Protein AF-A0A381WFP4-F1 (afdb_monomer_lite)

pLDDT: mean 78.95, std 15.02, range [38.97, 95.19]

Foldseek 3Di:
DDADVVVQWDWDWDDDPNDTDIDIHHPVVVVVVVVVCVVVVHWDWDDDQDDQQDPPDCPPQDPPDPLSVVCSVRVNDDPPDDDPVSSVVVCVVVVTDTCPDDDPPDD

Organism: NCBI:txid408172

Structure (mmCIF, N/CA/C/O backbone):
data_AF-A0A381WFP4-F1
#
_entry.id   AF-A0A381WFP4-F1
#
loop_
_atom_site.group_PDB
_atom_site.id
_atom_site.type_symbol
_atom_site.label_atom_id
_atom_site.label_alt_id
_atom_site.label_comp_id
_atom_site.label_asym_id
_atom_site.label_entity_id
_atom_site.label_seq_id
_atom_site.pdbx_PDB_ins_code
_atom_site.Cartn_x
_atom_site.Cartn_y
_atom_site.Cartn_z
_atom_site.occupancy
_atom_site.B_iso_or_equiv
_atom_site.auth_seq_id
_atom_site.auth_comp_id
_atom_site.auth_asym_id
_atom_site.auth_atom_id
_atom_site.pdbx_PDB_model_num
ATOM 1 N N . MET A 1 1 ? -5.810 -2.963 -0.909 1.00 84.62 1 MET A N 1
ATOM 2 C CA . MET A 1 1 ? -7.061 -3.362 -0.241 1.00 84.62 1 MET A CA 1
ATOM 3 C C . MET A 1 1 ? -8.179 -2.527 -0.819 1.00 84.62 1 MET A C 1
ATOM 5 O O . MET A 1 1 ? -7.998 -1.315 -0.882 1.00 84.62 1 MET A O 1
ATOM 9 N N . ASN A 1 2 ?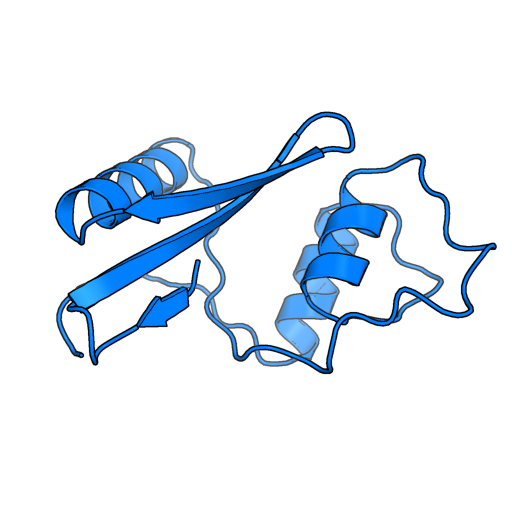 -9.278 -3.156 -1.219 1.00 87.81 2 ASN A N 1
ATOM 10 C CA . ASN A 1 2 ? -10.465 -2.480 -1.748 1.00 87.81 2 ASN A CA 1
ATOM 11 C C . ASN A 1 2 ? -11.676 -2.836 -0.883 1.00 87.81 2 ASN A C 1
ATOM 13 O O . ASN A 1 2 ? -11.788 -3.980 -0.453 1.00 87.81 2 ASN A O 1
ATOM 17 N N . PHE A 1 3 ? -12.550 -1.868 -0.618 1.00 88.69 3 PHE A N 1
ATOM 18 C CA . PHE A 1 3 ? -13.797 -2.095 0.112 1.00 88.69 3 PHE A CA 1
ATOM 19 C C . PHE A 1 3 ? -14.938 -2.350 -0.871 1.00 88.69 3 PHE A C 1
ATOM 21 O O . PHE A 1 3 ? -15.093 -1.591 -1.830 1.00 88.69 3 PHE A O 1
ATOM 28 N N . TYR A 1 4 ? -15.724 -3.394 -0.622 1.00 89.50 4 TYR A N 1
ATOM 29 C CA . TYR A 1 4 ? -16.908 -3.751 -1.396 1.00 89.50 4 TYR A CA 1
ATOM 30 C C . TYR A 1 4 ? -18.159 -3.492 -0.548 1.00 89.50 4 TYR A C 1
ATOM 32 O O . TYR A 1 4 ? -18.493 -4.320 0.300 1.00 89.50 4 TYR A O 1
ATOM 40 N N . PRO A 1 5 ? -18.865 -2.364 -0.762 1.00 88.62 5 PRO A N 1
ATOM 41 C CA . PRO A 1 5 ? -19.968 -1.949 0.107 1.00 88.62 5 PRO A CA 1
ATOM 42 C C . PRO A 1 5 ? -21.177 -2.889 0.039 1.00 88.62 5 PRO A C 1
ATOM 44 O O . PRO A 1 5 ? -21.891 -3.028 1.022 1.00 88.62 5 PRO A O 1
ATOM 47 N N . GLU A 1 6 ? -21.389 -3.566 -1.093 1.00 92.50 6 GLU A N 1
ATOM 48 C CA . GLU A 1 6 ? -22.485 -4.530 -1.277 1.00 92.50 6 GLU A CA 1
ATOM 49 C C . GLU A 1 6 ? -22.406 -5.715 -0.301 1.00 92.50 6 GLU A C 1
ATOM 51 O O . GLU A 1 6 ? -23.432 -6.243 0.119 1.00 92.50 6 GLU A O 1
ATOM 56 N N . PHE A 1 7 ? -21.189 -6.103 0.084 1.00 90.50 7 PHE A N 1
ATOM 57 C CA . PHE A 1 7 ? -20.925 -7.261 0.941 1.00 90.50 7 PHE A CA 1
ATOM 58 C C . PHE A 1 7 ? -20.358 -6.871 2.312 1.00 90.50 7 PHE A C 1
ATOM 60 O O . PHE A 1 7 ? -20.016 -7.755 3.092 1.00 90.50 7 PHE A O 1
ATOM 67 N N . ASP A 1 8 ? -20.232 -5.565 2.584 1.00 90.38 8 ASP A N 1
ATOM 68 C CA . ASP A 1 8 ? -19.597 -4.996 3.781 1.00 90.38 8 ASP A CA 1
ATOM 69 C C . ASP A 1 8 ? -18.245 -5.651 4.127 1.00 90.38 8 ASP A C 1
ATOM 71 O O . ASP A 1 8 ? -17.939 -5.983 5.273 1.00 90.38 8 ASP A O 1
ATOM 75 N N . CYS A 1 9 ? -17.415 -5.883 3.106 1.00 92.19 9 CYS A N 1
ATOM 76 C CA . CYS A 1 9 ? -16.147 -6.585 3.270 1.00 92.19 9 CYS A CA 1
ATOM 77 C C . CYS A 1 9 ? -14.996 -5.891 2.541 1.00 92.19 9 CYS A C 1
ATOM 79 O O . CYS A 1 9 ? -15.166 -5.155 1.565 1.00 92.19 9 CYS A O 1
ATOM 81 N N . TRP A 1 10 ? -13.782 -6.154 3.006 1.00 93.50 10 TRP A N 1
ATOM 82 C CA . TRP A 1 10 ? -12.550 -5.699 2.379 1.00 93.50 10 TRP A CA 1
ATOM 83 C C . TRP A 1 10 ? -11.890 -6.853 1.641 1.00 93.50 10 TRP A C 1
ATOM 85 O O . TRP A 1 10 ? -11.758 -7.945 2.172 1.00 93.50 10 TRP A O 1
ATOM 95 N N . MET A 1 11 ? -11.400 -6.600 0.435 1.00 92.56 11 MET A N 1
ATOM 96 C CA . MET A 1 11 ? -10.516 -7.522 -0.265 1.00 92.56 11 MET A CA 1
ATOM 97 C C . MET A 1 11 ? -9.065 -7.126 -0.016 1.00 92.56 11 MET A C 1
ATOM 99 O O . MET A 1 11 ? -8.621 -6.027 -0.382 1.00 92.56 11 MET A O 1
ATOM 103 N N . LEU A 1 12 ? -8.317 -8.036 0.590 1.00 92.06 12 LEU A N 1
ATOM 104 C CA . LEU A 1 12 ? -6.876 -7.979 0.740 1.00 92.06 12 LEU A CA 1
ATOM 105 C C . LEU A 1 12 ? -6.219 -8.722 -0.427 1.00 92.06 12 LEU A C 1
ATOM 107 O O . LEU A 1 12 ? -6.562 -9.857 -0.739 1.00 92.06 12 LEU A O 1
ATOM 111 N N . LEU A 1 13 ? -5.268 -8.050 -1.073 1.00 88.88 13 LEU A N 1
ATOM 112 C CA . LEU A 1 13 ? -4.438 -8.612 -2.132 1.00 88.88 13 LEU A CA 1
ATOM 113 C C . LEU A 1 13 ? -2.985 -8.523 -1.680 1.00 88.88 13 LEU A C 1
ATOM 115 O O . LEU A 1 13 ? -2.479 -7.416 -1.477 1.00 88.88 13 LEU A O 1
ATOM 119 N N . GLU A 1 14 ? -2.318 -9.664 -1.550 1.00 85.50 14 GLU A N 1
ATOM 120 C CA . GLU A 1 14 ? -0.913 -9.744 -1.155 1.00 85.50 14 GLU A CA 1
ATOM 121 C C . GLU A 1 14 ? -0.094 -10.529 -2.178 1.00 85.50 14 GLU A C 1
ATOM 123 O O . GLU A 1 14 ? -0.475 -11.605 -2.635 1.00 85.50 14 GLU A O 1
ATOM 128 N N . GLY A 1 15 ? 1.059 -9.977 -2.550 1.00 75.50 15 GLY A N 1
ATOM 129 C CA . GLY A 1 15 ? 2.050 -10.668 -3.367 1.00 75.50 15 GLY A CA 1
ATOM 130 C C . GLY A 1 15 ? 3.132 -11.277 -2.493 1.00 75.50 15 GLY A C 1
ATOM 131 O O . GLY A 1 15 ? 4.017 -10.551 -2.041 1.00 75.50 15 GLY A O 1
ATOM 132 N N . LEU A 1 16 ? 3.102 -12.593 -2.289 1.00 72.69 16 LEU A N 1
ATOM 133 C CA . LEU A 1 16 ? 4.103 -13.316 -1.502 1.00 72.69 16 LEU A CA 1
ATOM 134 C C . LEU A 1 16 ? 4.767 -14.384 -2.368 1.00 72.69 16 LEU A C 1
ATOM 136 O O . LEU A 1 16 ? 4.103 -15.278 -2.883 1.00 72.69 16 LEU A O 1
ATOM 140 N N . TYR A 1 17 ? 6.090 -14.293 -2.532 1.00 66.81 17 TYR A N 1
ATOM 141 C CA . TYR A 1 17 ? 6.909 -15.305 -3.218 1.00 66.81 17 TYR A CA 1
ATOM 142 C C . TYR A 1 17 ? 6.364 -15.753 -4.591 1.00 66.81 17 TYR A C 1
ATOM 144 O O . TYR A 1 17 ? 6.372 -16.937 -4.921 1.00 66.81 17 TYR A O 1
ATOM 152 N N . GLY A 1 18 ? 5.865 -14.809 -5.394 1.00 67.62 18 GLY A N 1
ATOM 153 C CA . GLY A 1 18 ? 5.322 -15.098 -6.727 1.00 67.62 18 GLY A CA 1
ATOM 154 C C . GLY A 1 18 ? 3.905 -15.678 -6.735 1.00 67.62 18 GLY A C 1
ATOM 155 O O . GLY A 1 18 ? 3.414 -16.054 -7.796 1.00 67.62 18 GLY A O 1
ATOM 156 N N . ARG A 1 19 ? 3.228 -15.735 -5.583 1.00 76.00 19 ARG A N 1
ATOM 157 C CA . ARG A 1 19 ? 1.805 -16.068 -5.478 1.00 76.00 19 ARG A CA 1
ATOM 158 C C . ARG A 1 19 ? 1.000 -14.830 -5.113 1.00 76.00 19 ARG A C 1
ATOM 160 O O . ARG A 1 19 ? 1.427 -14.023 -4.286 1.00 76.00 19 ARG A O 1
ATOM 167 N N . LEU A 1 20 ? -0.175 -14.719 -5.724 1.00 82.88 20 LEU A N 1
ATOM 168 C CA . LEU A 1 20 ? -1.193 -13.763 -5.319 1.00 82.88 20 LEU A CA 1
ATOM 169 C C . LEU A 1 20 ? -2.077 -14.430 -4.268 1.00 82.88 20 LEU A C 1
ATOM 171 O O . LEU A 1 20 ? -2.774 -15.396 -4.575 1.00 82.88 20 LEU A O 1
ATOM 175 N N . HIS A 1 21 ? -2.026 -13.928 -3.043 1.00 88.00 21 HIS A N 1
ATOM 176 C CA . HIS A 1 21 ? -2.992 -14.261 -2.010 1.00 88.00 21 HIS A CA 1
ATOM 177 C C . HIS A 1 21 ? -4.142 -13.256 -2.078 1.00 88.00 21 HIS A C 1
ATOM 179 O O . HIS A 1 21 ? -3.910 -12.044 -2.123 1.00 88.00 21 HIS A O 1
ATOM 185 N N . VAL A 1 22 ? -5.367 -13.773 -2.129 1.00 90.56 22 VAL A N 1
ATOM 186 C CA . VAL A 1 22 ? -6.600 -12.985 -2.152 1.00 90.56 22 VAL A CA 1
ATOM 187 C C . VAL A 1 22 ? -7.443 -13.440 -0.978 1.00 90.56 22 VAL A C 1
ATOM 189 O O . VAL A 1 22 ? -7.756 -14.623 -0.873 1.00 90.56 22 VAL A O 1
ATOM 192 N N . GLU A 1 23 ? -7.805 -12.505 -0.114 1.00 93.94 23 GLU A N 1
ATOM 193 C CA . GLU A 1 23 ? -8.580 -12.781 1.090 1.00 93.94 23 GLU A CA 1
ATOM 194 C C . GLU A 1 23 ? -9.683 -11.737 1.246 1.00 93.94 23 GLU A C 1
ATOM 196 O O . GLU A 1 23 ? -9.469 -10.552 0.978 1.00 93.94 23 GLU A O 1
ATOM 201 N N . LEU A 1 24 ? -10.870 -12.181 1.658 1.00 95.19 24 LEU A N 1
ATOM 202 C CA . LEU A 1 24 ? -11.950 -11.297 2.079 1.00 95.19 24 LEU A CA 1
ATOM 203 C C . LEU A 1 24 ? -11.900 -11.196 3.599 1.00 95.19 24 LEU A C 1
ATOM 205 O O . LEU A 1 24 ? -11.977 -12.214 4.279 1.00 95.19 24 LEU A O 1
ATOM 209 N N . ILE A 1 25 ? -11.762 -9.978 4.103 1.00 95.19 25 ILE A N 1
ATOM 210 C CA . ILE A 1 25 ? -11.593 -9.674 5.522 1.00 95.19 25 ILE A CA 1
ATOM 211 C C . ILE A 1 25 ? -12.651 -8.667 5.966 1.00 95.19 25 ILE A C 1
ATOM 213 O O . ILE A 1 25 ? -13.151 -7.868 5.163 1.00 95.19 25 ILE A O 1
ATOM 217 N N . ASP A 1 26 ? -12.984 -8.675 7.249 1.00 93.56 26 ASP A N 1
ATOM 218 C CA . ASP A 1 26 ? -13.933 -7.712 7.806 1.00 93.56 26 ASP A CA 1
ATOM 219 C C . ASP A 1 26 ? -13.276 -6.348 8.118 1.00 93.56 26 ASP A C 1
ATOM 221 O O . ASP A 1 26 ? -12.057 -6.149 8.024 1.00 93.56 26 ASP A O 1
ATOM 225 N N . GLY A 1 27 ? -14.093 -5.359 8.493 1.00 90.75 27 GLY A N 1
ATOM 226 C CA . GLY A 1 27 ? -13.595 -4.029 8.862 1.00 90.75 27 GLY A CA 1
ATOM 227 C C . GLY A 1 27 ? -12.660 -4.028 10.082 1.00 90.75 27 GLY A C 1
ATOM 228 O O . GLY A 1 27 ? -11.743 -3.204 10.163 1.00 90.75 27 GLY A O 1
ATOM 229 N N . SER A 1 28 ? -12.842 -4.961 1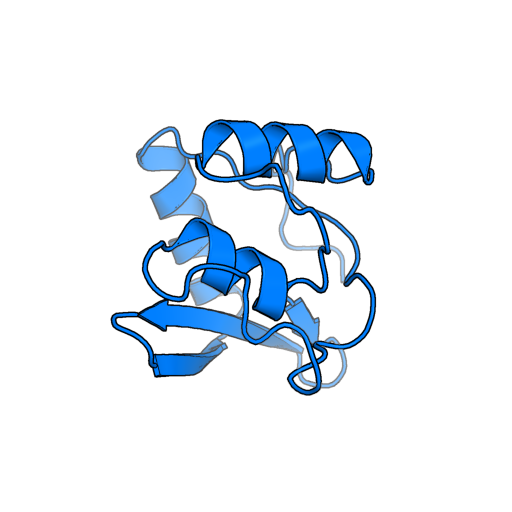1.020 1.00 91.44 28 SER A N 1
ATOM 230 C CA . SER A 1 28 ? -12.001 -5.091 12.215 1.00 91.44 28 SER A CA 1
ATOM 231 C C . SER A 1 28 ? -10.603 -5.606 11.862 1.00 91.44 28 SER A C 1
ATOM 233 O O . SER A 1 28 ? -9.600 -5.107 12.382 1.00 91.44 28 SER A O 1
ATOM 235 N N . GLU A 1 29 ? -10.515 -6.555 10.936 1.00 93.06 29 GLU A N 1
ATOM 236 C CA . GLU A 1 29 ? -9.278 -7.113 10.399 1.00 93.06 29 GLU A CA 1
ATOM 237 C C . GLU A 1 29 ? -8.531 -6.082 9.558 1.00 93.06 29 GLU A C 1
ATOM 239 O O . GLU A 1 29 ? -7.337 -5.851 9.779 1.00 93.06 29 GLU A O 1
ATOM 244 N N . ALA A 1 30 ? -9.242 -5.355 8.695 1.00 91.38 30 ALA A N 1
ATOM 245 C CA . ALA A 1 30 ? -8.670 -4.249 7.935 1.00 91.38 30 ALA A CA 1
ATOM 246 C C . ALA A 1 30 ? -8.048 -3.183 8.849 1.00 91.38 30 ALA A C 1
ATOM 248 O O . ALA A 1 30 ? -6.923 -2.719 8.618 1.00 91.38 30 ALA A O 1
ATOM 249 N N . GLN A 1 31 ? -8.735 -2.839 9.939 1.00 91.31 31 GLN A N 1
ATOM 250 C CA . GLN A 1 31 ? -8.227 -1.892 10.924 1.00 91.31 31 GLN A CA 1
ATOM 251 C C . GLN A 1 31 ? -6.991 -2.427 11.660 1.00 91.31 31 GLN A C 1
ATOM 253 O O . GLN A 1 31 ? -6.057 -1.654 11.908 1.00 91.31 31 GLN A O 1
ATOM 258 N N . LYS A 1 32 ? -6.937 -3.726 11.992 1.00 92.25 32 LYS A N 1
ATOM 259 C CA . LYS A 1 32 ? -5.752 -4.360 12.603 1.00 92.25 32 LYS A CA 1
ATOM 260 C C . LYS A 1 32 ? -4.536 -4.259 11.680 1.00 92.25 32 LYS A C 1
ATOM 262 O O . LYS A 1 32 ? -3.477 -3.823 12.136 1.00 92.25 32 LYS A O 1
ATOM 267 N N . ILE A 1 33 ? -4.695 -4.573 10.393 1.00 91.62 33 ILE A N 1
ATOM 268 C CA . ILE A 1 33 ? -3.623 -4.477 9.386 1.00 91.62 33 ILE A CA 1
ATOM 269 C C . ILE A 1 33 ? -3.116 -3.035 9.277 1.00 91.62 33 ILE A C 1
ATOM 271 O O . ILE A 1 33 ? -1.918 -2.773 9.399 1.00 91.62 33 ILE A O 1
ATOM 275 N N . LEU A 1 34 ? -4.019 -2.066 9.117 1.00 90.38 34 LEU A N 1
ATOM 276 C CA . LEU A 1 34 ? -3.642 -0.656 8.984 1.00 90.38 34 LEU A CA 1
ATOM 277 C C . LEU A 1 34 ? -2.966 -0.111 10.246 1.00 90.38 34 LEU A C 1
ATOM 279 O O . LEU A 1 34 ? -2.013 0.667 10.156 1.00 90.38 34 LEU A O 1
ATOM 283 N N . SER A 1 35 ? -3.419 -0.541 11.422 1.00 89.44 35 SER A N 1
ATOM 284 C CA . SER A 1 35 ? -2.801 -0.179 12.700 1.00 89.44 35 SER A CA 1
ATOM 285 C C . SER A 1 35 ? -1.402 -0.779 12.839 1.00 89.44 35 SER A C 1
ATOM 287 O O . SER A 1 35 ? -0.486 -0.097 13.301 1.00 89.44 35 SER A O 1
ATOM 289 N N . TYR A 1 36 ? -1.204 -2.018 12.383 1.00 91.00 36 TYR A N 1
ATOM 290 C CA . TYR A 1 36 ? 0.105 -2.666 12.348 1.00 91.00 36 TYR A CA 1
ATOM 291 C C . TYR A 1 36 ? 1.094 -1.912 11.449 1.00 91.00 36 TYR A C 1
ATOM 293 O O . TYR A 1 36 ? 2.199 -1.597 11.894 1.00 91.00 36 TYR A O 1
ATOM 301 N N . VAL A 1 37 ? 0.689 -1.540 10.228 1.00 90.75 37 VAL A N 1
ATOM 302 C CA . VAL A 1 37 ? 1.534 -0.763 9.300 1.00 90.75 37 VAL A CA 1
ATOM 303 C C . VAL A 1 37 ? 1.926 0.582 9.912 1.00 90.75 37 VAL A C 1
ATOM 305 O O . VAL A 1 37 ? 3.101 0.948 9.883 1.00 90.75 37 VAL A O 1
ATOM 308 N N . LYS A 1 38 ? 0.974 1.298 10.522 1.00 88.00 38 LYS A N 1
ATOM 309 C CA . LYS A 1 38 ? 1.249 2.572 11.208 1.00 88.00 38 LYS A CA 1
ATOM 310 C C . LYS A 1 38 ? 2.229 2.408 12.367 1.00 88.00 38 LYS A C 1
ATOM 312 O O . LYS A 1 38 ? 3.135 3.221 12.502 1.00 88.00 38 LYS A O 1
ATOM 317 N N . ARG A 1 39 ? 2.080 1.353 13.177 1.00 90.69 39 ARG A N 1
ATOM 318 C CA . ARG A 1 39 ? 2.988 1.049 14.298 1.00 90.69 39 ARG A CA 1
ATOM 319 C C . ARG A 1 39 ? 4.432 0.847 13.835 1.00 90.69 39 ARG A C 1
ATOM 321 O O . ARG A 1 39 ? 5.354 1.196 14.561 1.00 90.69 39 ARG A O 1
ATOM 328 N N . LEU A 1 40 ? 4.629 0.314 12.632 1.00 92.00 40 LEU A N 1
ATOM 329 C CA . LEU A 1 40 ? 5.948 0.159 12.011 1.00 92.00 40 LEU A CA 1
ATOM 330 C C . LEU A 1 40 ? 6.460 1.438 11.322 1.00 92.00 40 LEU A C 1
ATOM 332 O O . LEU A 1 40 ? 7.441 1.376 10.584 1.00 92.00 40 LEU A O 1
ATOM 336 N N . ASN A 1 41 ? 5.804 2.588 11.518 1.00 87.69 41 ASN A N 1
ATOM 337 C CA . ASN A 1 41 ? 6.047 3.832 10.776 1.00 87.69 41 ASN A CA 1
ATOM 338 C C . ASN A 1 41 ? 5.914 3.669 9.250 1.00 87.69 41 ASN A C 1
ATOM 340 O O . ASN A 1 41 ? 6.487 4.433 8.468 1.00 87.69 41 ASN A O 1
ATOM 344 N N . GLY A 1 42 ? 5.146 2.668 8.815 1.00 87.88 42 GLY A N 1
ATOM 345 C CA . GLY A 1 42 ? 4.833 2.440 7.417 1.00 87.88 42 GLY A CA 1
ATOM 346 C C . GLY A 1 42 ? 3.894 3.513 6.871 1.00 87.88 42 GLY A C 1
ATOM 347 O O . GLY A 1 42 ? 3.079 4.097 7.589 1.00 87.88 42 GLY A O 1
ATOM 348 N N . LYS A 1 43 ? 3.996 3.769 5.566 1.00 89.31 43 LYS A N 1
ATOM 349 C CA . LYS A 1 43 ? 3.117 4.706 4.859 1.00 89.31 43 LYS A CA 1
ATOM 350 C C . LYS A 1 43 ? 2.034 3.933 4.125 1.00 89.31 43 LYS A C 1
ATOM 352 O O . LYS A 1 43 ? 2.338 3.045 3.337 1.00 89.31 43 LYS A O 1
ATOM 357 N N . VAL A 1 44 ? 0.783 4.323 4.344 1.00 90.38 44 VAL A N 1
ATOM 358 C CA . VAL A 1 44 ? -0.364 3.814 3.589 1.00 90.38 44 VAL A CA 1
ATOM 359 C C . VAL A 1 44 ? -0.756 4.861 2.557 1.00 90.38 44 VAL A C 1
ATOM 361 O O . VAL A 1 44 ? -0.889 6.043 2.883 1.00 90.38 44 VAL A O 1
ATOM 364 N N . LEU A 1 45 ? -0.921 4.431 1.311 1.00 90.06 45 LEU A N 1
ATOM 365 C CA . LEU A 1 45 ? -1.401 5.271 0.224 1.00 90.06 45 LEU A CA 1
ATOM 366 C C . LEU A 1 45 ? -2.823 4.853 -0.150 1.00 90.06 45 LEU A C 1
ATOM 368 O O . LEU A 1 45 ? -3.080 3.671 -0.365 1.00 90.06 45 LEU A O 1
ATOM 372 N N . LYS A 1 46 ? -3.727 5.829 -0.239 1.00 90.31 46 LYS A N 1
ATOM 373 C CA . LYS A 1 46 ? -5.073 5.666 -0.790 1.00 90.31 46 LYS A CA 1
ATOM 374 C C . LYS A 1 46 ? -5.079 6.241 -2.201 1.00 90.31 46 LYS A C 1
ATOM 376 O O . LYS A 1 46 ? -4.631 7.367 -2.410 1.00 90.31 46 LYS A O 1
ATOM 381 N N . GLY A 1 47 ? -5.592 5.478 -3.150 1.00 87.12 47 GLY A N 1
ATOM 382 C CA . GLY A 1 47 ? -5.746 5.905 -4.534 1.00 87.12 47 GLY A CA 1
ATOM 383 C C . GLY A 1 47 ? -6.883 5.150 -5.198 1.00 87.12 47 GLY A C 1
ATOM 384 O O . GLY A 1 47 ? -7.541 4.325 -4.563 1.00 87.12 47 GLY A O 1
ATOM 385 N N . ARG A 1 48 ? -7.125 5.477 -6.462 1.00 81.94 48 ARG A N 1
ATOM 386 C CA . ARG A 1 48 ? -8.059 4.734 -7.307 1.00 81.94 48 ARG A CA 1
ATOM 387 C C . ARG A 1 48 ? -7.335 3.542 -7.922 1.00 81.94 48 ARG A C 1
ATOM 389 O O . ARG A 1 48 ? -6.116 3.572 -8.082 1.00 81.94 48 ARG A O 1
ATOM 396 N N . GLU A 1 49 ? -8.095 2.509 -8.251 1.00 72.75 49 GLU A N 1
ATOM 397 C CA . GLU A 1 49 ? -7.610 1.444 -9.123 1.00 72.75 49 GLU A CA 1
ATOM 398 C C . GLU A 1 49 ? -7.165 2.075 -10.452 1.00 72.75 49 GLU A C 1
ATOM 400 O O . GLU A 1 49 ? -7.883 2.918 -10.997 1.00 72.75 49 GLU A O 1
ATOM 405 N N . MET A 1 50 ? -5.947 1.765 -10.909 1.00 73.25 50 MET A N 1
ATOM 406 C CA . MET A 1 50 ? -5.513 2.182 -12.246 1.00 73.25 50 MET A CA 1
ATOM 407 C C . MET A 1 50 ? -5.990 1.152 -13.282 1.00 73.25 50 MET A C 1
ATOM 409 O O . MET A 1 50 ? -6.753 0.245 -12.959 1.00 73.25 50 MET A O 1
ATOM 413 N N . ASP A 1 51 ? -5.551 1.304 -14.532 1.00 65.81 51 ASP A N 1
ATOM 414 C CA . ASP A 1 51 ? -5.927 0.429 -15.643 1.00 65.81 51 ASP A CA 1
ATOM 415 C C . ASP A 1 51 ? -5.810 -1.071 -15.328 1.00 65.81 51 ASP A C 1
ATOM 417 O O . ASP A 1 51 ? -4.941 -1.519 -14.578 1.00 65.81 51 ASP A O 1
ATOM 421 N N . THR A 1 52 ? -6.660 -1.865 -15.988 1.00 60.56 52 THR A N 1
ATOM 422 C CA . THR A 1 52 ? -6.710 -3.328 -15.859 1.00 60.56 52 THR A CA 1
ATOM 423 C C . THR A 1 52 ? -5.319 -3.977 -15.922 1.00 60.56 52 THR A C 1
ATOM 425 O O . THR A 1 52 ? -4.561 -3.694 -16.864 1.00 60.56 52 THR A O 1
ATOM 428 N N . PRO A 1 53 ? -5.001 -4.906 -14.993 1.00 58.34 53 PRO A N 1
ATOM 429 C CA . PRO A 1 53 ? -3.767 -5.680 -15.019 1.00 58.34 53 PRO A CA 1
ATOM 430 C C . PRO A 1 53 ? -3.579 -6.345 -16.384 1.00 58.34 53 PRO A C 1
ATOM 432 O O . PRO A 1 53 ? -4.358 -7.209 -16.788 1.00 58.34 53 PRO A O 1
ATOM 435 N N . ASN A 1 54 ? -2.549 -5.937 -17.125 1.00 57.53 54 ASN A N 1
ATOM 436 C CA . ASN A 1 54 ? -2.264 -6.527 -18.424 1.00 57.53 54 ASN A CA 1
ATOM 437 C C . ASN A 1 54 ? -1.170 -7.588 -18.290 1.00 57.53 54 ASN A C 1
ATOM 439 O O . ASN A 1 54 ? 0.015 -7.275 -18.198 1.00 57.53 54 ASN A O 1
ATOM 443 N N . PHE A 1 55 ? -1.582 -8.854 -18.314 1.00 58.22 55 PHE A N 1
ATOM 4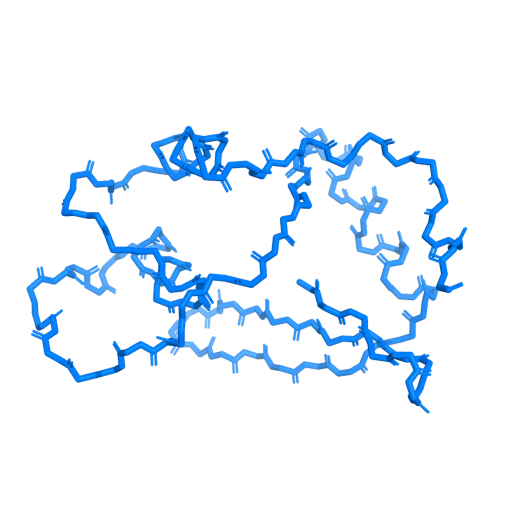44 C CA . PHE A 1 55 ? -0.677 -10.008 -18.315 1.00 58.22 55 PHE A CA 1
ATOM 445 C C . PHE A 1 55 ? -0.117 -10.332 -19.712 1.00 58.22 55 PHE A C 1
ATOM 447 O O . PHE A 1 55 ? 0.735 -11.209 -19.850 1.00 58.22 55 PHE A O 1
ATOM 454 N N . ARG A 1 56 ? -0.581 -9.642 -20.765 1.00 52.41 56 ARG A N 1
ATOM 455 C CA . ARG A 1 56 ? -0.119 -9.816 -22.146 1.00 52.41 56 ARG A CA 1
ATOM 456 C C . ARG A 1 56 ? 0.814 -8.668 -22.546 1.00 52.41 56 ARG A C 1
ATOM 458 O O . ARG A 1 56 ? 0.358 -7.565 -22.830 1.00 52.41 56 ARG A O 1
ATOM 465 N N . GLY A 1 57 ? 2.115 -8.954 -22.654 1.00 46.84 57 GLY A N 1
ATOM 466 C CA . GLY A 1 57 ? 2.985 -8.229 -23.596 1.00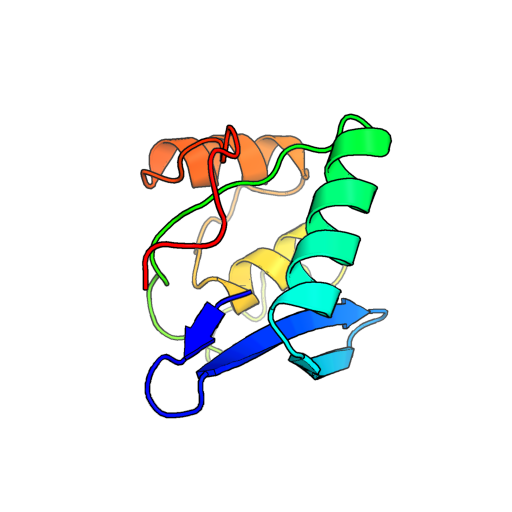 46.84 57 GLY A CA 1
ATOM 467 C C . GLY A 1 57 ? 4.272 -7.588 -23.074 1.00 46.84 57 GLY A C 1
ATOM 468 O O . GLY A 1 57 ? 5.082 -7.172 -23.893 1.00 46.84 57 GLY A O 1
ATOM 469 N N . GLU A 1 58 ? 4.542 -7.550 -21.771 1.00 51.50 58 GLU A N 1
ATOM 470 C CA . GLU A 1 58 ? 5.781 -6.935 -21.261 1.00 51.50 58 GLU A CA 1
ATOM 471 C C . GLU A 1 58 ? 6.711 -7.989 -20.638 1.00 51.50 58 GLU A C 1
ATOM 473 O O . GLU A 1 58 ? 7.061 -7.941 -19.461 1.00 51.50 58 GLU A O 1
ATOM 478 N N . TRP A 1 59 ? 7.138 -8.948 -21.473 1.00 46.28 59 TRP A N 1
ATOM 479 C CA . TRP A 1 59 ? 8.118 -10.016 -21.176 1.00 46.28 59 TRP A CA 1
ATOM 480 C C . TRP A 1 59 ? 9.508 -9.508 -20.728 1.00 46.28 59 TRP A C 1
ATOM 482 O O . TRP A 1 59 ? 10.387 -10.293 -20.390 1.00 46.28 59 TRP A O 1
ATOM 492 N N . TRP A 1 60 ? 9.714 -8.190 -20.713 1.00 51.84 60 TRP A N 1
ATOM 493 C CA . TRP A 1 60 ? 10.999 -7.529 -20.469 1.00 51.84 60 TRP A CA 1
ATOM 494 C C . TRP A 1 60 ? 11.078 -6.869 -19.083 1.00 51.84 60 TRP A C 1
ATOM 496 O O . TRP A 1 60 ? 12.162 -6.500 -18.625 1.00 51.84 60 TRP A O 1
ATOM 506 N N . VAL A 1 61 ? 9.943 -6.706 -18.390 1.00 54.12 61 VAL A N 1
ATOM 507 C CA . VAL A 1 61 ? 9.889 -6.061 -17.071 1.00 54.12 61 VAL A CA 1
ATOM 508 C C . VAL A 1 61 ? 10.164 -7.111 -16.000 1.00 54.12 61 VAL A C 1
ATOM 510 O O . VAL A 1 61 ? 9.253 -7.727 -15.453 1.00 54.12 61 VAL A O 1
ATOM 513 N N . LYS A 1 62 ? 11.465 -7.324 -15.768 1.00 53.84 62 LYS A N 1
ATOM 514 C CA . LYS A 1 62 ? 12.115 -7.970 -14.615 1.00 53.84 62 LYS A CA 1
ATOM 515 C C . LYS A 1 62 ? 11.137 -8.575 -13.603 1.00 53.84 62 LYS A C 1
ATOM 517 O O . LYS A 1 62 ? 10.735 -7.902 -12.656 1.00 53.84 62 LYS A O 1
ATOM 522 N N . GLU A 1 63 ? 10.869 -9.871 -13.711 1.00 56.28 63 GLU A N 1
ATOM 523 C CA . GLU A 1 63 ? 10.081 -10.638 -12.727 1.00 56.28 63 GLU A CA 1
ATOM 524 C C . GLU A 1 63 ? 10.810 -10.848 -11.386 1.00 56.28 63 GLU A C 1
ATOM 526 O O . GLU A 1 63 ? 10.376 -11.606 -10.527 1.00 56.28 63 GLU A O 1
ATOM 531 N N . HIS A 1 64 ? 11.939 -10.167 -11.190 1.00 63.91 64 HIS A N 1
ATOM 532 C CA . HIS A 1 64 ? 12.872 -10.420 -10.099 1.00 63.91 64 HIS A CA 1
ATOM 533 C C . HIS A 1 64 ? 12.735 -9.449 -8.920 1.00 63.91 64 HIS A C 1
ATOM 535 O O . HIS A 1 64 ? 13.533 -9.526 -7.991 1.00 63.91 64 HIS A O 1
ATOM 541 N N . SER A 1 65 ? 11.768 -8.519 -8.930 1.00 73.88 65 SER A N 1
ATOM 542 C CA . SER A 1 65 ? 11.587 -7.572 -7.820 1.00 73.88 65 SER A CA 1
ATOM 543 C C . SER A 1 65 ? 10.132 -7.431 -7.377 1.00 73.88 65 SER A C 1
ATOM 545 O O . SER A 1 65 ? 9.209 -7.448 -8.192 1.00 73.88 65 SER A O 1
ATOM 547 N N . CYS A 1 66 ? 9.935 -7.218 -6.072 1.00 78.44 66 CYS A N 1
ATOM 548 C CA . CYS A 1 66 ? 8.630 -6.906 -5.485 1.00 78.44 66 CYS A CA 1
ATOM 549 C C . CYS A 1 66 ? 7.986 -5.651 -6.105 1.00 78.44 66 CYS A C 1
ATOM 551 O O . CYS A 1 66 ? 6.765 -5.545 -6.154 1.00 78.44 66 CYS A O 1
ATOM 553 N N . VAL A 1 67 ? 8.795 -4.730 -6.636 1.00 83.31 67 VAL A N 1
ATOM 554 C CA . VAL A 1 67 ? 8.335 -3.504 -7.299 1.00 83.31 67 VAL A CA 1
ATOM 555 C C . VAL A 1 67 ? 7.621 -3.823 -8.613 1.00 83.31 67 VAL A C 1
ATOM 557 O O . VAL A 1 67 ? 6.512 -3.338 -8.829 1.00 83.31 67 VAL A O 1
ATOM 560 N N . SER A 1 68 ? 8.206 -4.688 -9.445 1.00 78.88 68 SER A N 1
ATOM 561 C CA . SER A 1 68 ? 7.611 -5.132 -10.714 1.00 78.88 68 SER A CA 1
ATOM 562 C C . SER A 1 68 ? 6.283 -5.864 -10.508 1.00 78.88 68 SER A C 1
ATOM 564 O O . SER A 1 68 ? 5.354 -5.730 -11.301 1.00 78.88 68 SER A O 1
ATOM 566 N N . TYR A 1 69 ? 6.177 -6.632 -9.421 1.00 79.88 69 TYR A N 1
ATOM 567 C CA . TYR A 1 69 ? 4.945 -7.337 -9.080 1.00 79.88 69 TYR A CA 1
ATOM 568 C C . TYR A 1 69 ? 3.819 -6.365 -8.709 1.00 79.88 69 TYR A C 1
ATOM 570 O O . TYR A 1 69 ? 2.726 -6.440 -9.269 1.00 79.88 69 TYR A O 1
ATOM 578 N N . ILE A 1 70 ? 4.096 -5.412 -7.810 1.00 82.25 70 ILE A N 1
ATOM 579 C CA . ILE A 1 70 ? 3.103 -4.411 -7.406 1.00 82.25 70 ILE A CA 1
ATOM 580 C C . ILE A 1 70 ? 2.677 -3.553 -8.597 1.00 82.25 70 ILE A C 1
ATOM 582 O O . ILE A 1 70 ? 1.490 -3.298 -8.729 1.00 82.25 70 ILE A O 1
ATOM 586 N N . GLN A 1 71 ? 3.594 -3.182 -9.497 1.00 81.94 71 GLN A N 1
ATOM 587 C CA . GLN A 1 71 ? 3.273 -2.474 -10.745 1.00 81.94 71 GLN A CA 1
ATOM 588 C C . GLN A 1 71 ? 2.209 -3.186 -11.583 1.00 81.94 71 GLN A C 1
ATOM 590 O O . GLN A 1 71 ? 1.245 -2.548 -11.997 1.00 81.94 71 GLN A O 1
ATOM 595 N N . ARG A 1 72 ? 2.351 -4.501 -11.798 1.00 77.94 72 ARG A N 1
ATOM 596 C CA . ARG A 1 72 ? 1.360 -5.301 -12.537 1.00 77.94 72 ARG A CA 1
ATOM 597 C C . ARG A 1 72 ? 0.021 -5.344 -11.809 1.00 77.94 72 ARG A C 1
ATOM 599 O O . ARG A 1 72 ? -1.012 -5.192 -12.451 1.00 77.94 72 ARG A O 1
ATOM 606 N N . LEU A 1 73 ? 0.053 -5.524 -10.487 1.00 78.25 73 LEU A N 1
ATOM 607 C CA . LEU A 1 73 ? -1.152 -5.602 -9.661 1.00 78.25 73 LEU A CA 1
ATOM 608 C C . LEU A 1 73 ? -1.963 -4.303 -9.706 1.00 78.25 73 LEU A C 1
ATOM 610 O O . LEU A 1 73 ? -3.184 -4.351 -9.751 1.00 78.25 73 LEU A O 1
ATOM 614 N N . ILE A 1 74 ? -1.283 -3.156 -9.700 1.00 80.25 74 ILE A N 1
ATOM 615 C CA . ILE A 1 74 ? -1.931 -1.841 -9.709 1.00 80.25 74 ILE A CA 1
ATOM 616 C C . ILE A 1 74 ? -2.124 -1.263 -11.113 1.00 80.25 74 ILE A C 1
ATOM 618 O O . ILE A 1 74 ? -2.628 -0.155 -11.201 1.00 80.25 74 ILE A O 1
ATOM 622 N N . GLY A 1 75 ? -1.668 -1.930 -12.180 1.00 78.38 75 GLY A N 1
ATOM 623 C CA . GLY A 1 75 ? -1.769 -1.423 -13.556 1.00 78.38 75 GLY A CA 1
ATOM 624 C C . GLY A 1 75 ? -0.755 -0.337 -13.954 1.00 78.38 75 GLY A C 1
ATOM 625 O O . GLY A 1 75 ? -0.898 0.284 -15.006 1.00 78.38 75 GLY A O 1
ATOM 626 N N . LEU A 1 76 ? 0.2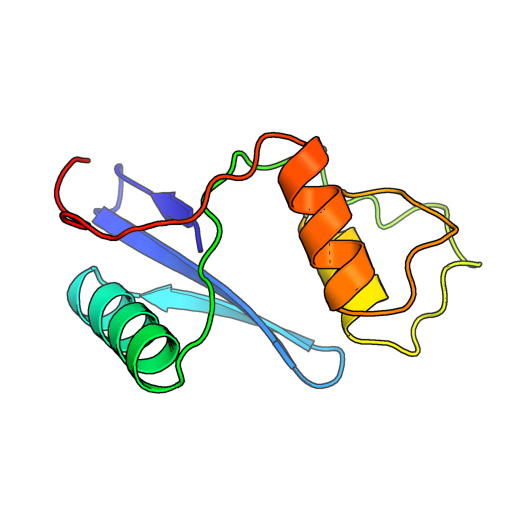90 -0.091 -13.158 1.00 79.44 76 LEU A N 1
ATOM 627 C CA . LEU A 1 76 ? 1.256 0.985 -13.397 1.00 79.44 76 LEU A CA 1
ATOM 628 C C . LEU A 1 76 ? 2.370 0.546 -14.359 1.00 79.44 76 LEU A C 1
ATOM 630 O O . LEU A 1 76 ? 3.219 -0.272 -14.005 1.00 79.44 76 LEU A O 1
ATOM 634 N N . ARG A 1 77 ? 2.432 1.156 -15.548 1.00 73.50 77 ARG A N 1
ATOM 635 C CA . ARG A 1 77 ? 3.464 0.876 -16.562 1.00 73.50 77 ARG A CA 1
ATOM 636 C C . ARG A 1 77 ? 4.572 1.926 -16.525 1.00 73.50 77 ARG A C 1
ATOM 638 O O . ARG A 1 77 ? 4.401 3.046 -16.999 1.00 73.50 77 ARG A O 1
ATOM 645 N N . SER A 1 78 ? 5.733 1.581 -15.967 1.00 72.75 78 SER A N 1
ATOM 646 C CA . SER A 1 78 ? 6.934 2.415 -16.098 1.00 72.75 78 SER A CA 1
ATOM 647 C C . SER A 1 78 ? 8.200 1.574 -16.143 1.00 72.75 78 SER A C 1
ATOM 649 O O . SER A 1 78 ? 8.488 0.807 -15.228 1.00 72.75 78 SER A O 1
ATOM 651 N N . PHE A 1 79 ? 8.993 1.781 -17.192 1.00 67.75 79 PHE A N 1
ATOM 652 C CA . PHE A 1 79 ? 10.231 1.043 -17.434 1.00 67.75 79 PHE A CA 1
ATOM 653 C C . PHE A 1 79 ? 11.355 1.376 -16.433 1.00 67.75 79 PHE A C 1
ATOM 655 O O . PHE A 1 79 ? 12.236 0.557 -16.192 1.00 67.75 79 PHE A O 1
ATOM 662 N N . TRP A 1 80 ? 11.329 2.567 -15.824 1.00 71.31 80 TRP A N 1
ATOM 663 C CA . TRP A 1 80 ? 12.444 3.109 -15.029 1.00 71.31 80 TRP A CA 1
ATOM 664 C C . TRP A 1 80 ? 12.260 2.989 -13.508 1.00 71.31 80 TRP A C 1
ATOM 666 O O . TRP A 1 80 ? 12.883 3.725 -12.741 1.00 71.31 80 TRP A O 1
ATOM 676 N N . MET A 1 81 ? 11.396 2.084 -13.051 1.00 78.31 81 MET A N 1
ATOM 677 C CA . MET A 1 81 ? 11.078 1.906 -11.634 1.00 78.31 81 MET A CA 1
ATOM 678 C C . MET A 1 81 ? 11.579 0.557 -11.118 1.00 78.31 81 MET A C 1
ATOM 680 O O . MET A 1 81 ? 10.984 -0.483 -11.389 1.00 78.31 81 MET A O 1
ATOM 684 N N . PHE A 1 82 ? 12.645 0.591 -10.325 1.00 78.56 82 PHE A N 1
ATOM 685 C CA . PHE A 1 82 ? 13.301 -0.597 -9.774 1.00 78.56 82 PHE A CA 1
ATOM 686 C C . PHE A 1 82 ? 13.319 -0.622 -8.243 1.00 78.56 82 PHE A C 1
ATOM 688 O O . PHE A 1 82 ? 13.572 -1.672 -7.658 1.00 78.56 82 PHE A O 1
ATOM 695 N N . THR A 1 83 ? 13.059 0.512 -7.580 1.00 86.69 83 THR A N 1
ATOM 696 C CA . THR A 1 83 ? 13.097 0.615 -6.114 1.00 86.69 83 THR A CA 1
ATOM 697 C C . THR A 1 83 ? 11.723 0.940 -5.518 1.00 86.69 83 THR A C 1
ATOM 699 O O . THR A 1 83 ? 10.922 1.638 -6.151 1.00 86.69 83 THR A O 1
ATOM 702 N N . PRO A 1 84 ? 11.441 0.507 -4.273 1.00 87.62 84 PRO A N 1
ATOM 703 C CA . PRO A 1 84 ? 10.202 0.866 -3.579 1.00 87.62 84 PRO A CA 1
ATOM 704 C C . PRO A 1 84 ? 9.989 2.382 -3.461 1.00 87.62 84 PRO A C 1
ATOM 706 O O . PRO A 1 84 ? 8.858 2.858 -3.515 1.00 87.62 84 PRO A O 1
ATOM 709 N N . TYR A 1 85 ? 11.071 3.161 -3.348 1.00 88.94 85 TYR A N 1
ATOM 710 C CA . TYR A 1 85 ? 10.989 4.621 -3.300 1.00 88.94 85 TYR A CA 1
ATOM 711 C C . TYR A 1 85 ? 10.540 5.226 -4.637 1.00 88.94 85 TYR A C 1
ATOM 713 O O . TYR A 1 85 ? 9.698 6.120 -4.657 1.00 88.94 85 TYR A O 1
ATOM 721 N N . GLN A 1 86 ? 11.048 4.716 -5.763 1.00 88.94 86 GLN A N 1
ATOM 722 C CA . GLN A 1 86 ? 10.593 5.147 -7.089 1.00 88.94 86 GLN A CA 1
ATOM 723 C C . GLN A 1 86 ? 9.115 4.820 -7.301 1.00 88.94 86 GLN A C 1
ATOM 725 O O . GLN A 1 86 ? 8.376 5.674 -7.790 1.00 88.94 86 GLN A O 1
ATOM 730 N N . LEU A 1 87 ? 8.677 3.634 -6.864 1.00 88.94 87 LEU A N 1
ATOM 731 C CA . LEU A 1 87 ? 7.266 3.254 -6.871 1.00 88.94 87 LEU A CA 1
ATOM 732 C C . LEU A 1 87 ? 6.424 4.221 -6.030 1.00 88.94 87 LEU A C 1
ATOM 734 O O . LEU A 1 87 ? 5.416 4.727 -6.512 1.00 88.94 87 LEU A O 1
ATOM 738 N N . PHE A 1 88 ? 6.859 4.547 -4.810 1.00 90.25 88 PHE A N 1
ATOM 739 C CA . PHE A 1 88 ? 6.184 5.529 -3.958 1.00 90.25 88 PHE A CA 1
ATOM 740 C C . PHE A 1 88 ? 6.048 6.896 -4.647 1.00 90.25 88 PHE A C 1
ATOM 742 O O . PHE A 1 88 ? 4.956 7.461 -4.693 1.00 90.25 88 PHE A O 1
ATOM 749 N N . CYS A 1 89 ? 7.130 7.419 -5.226 1.00 89.75 89 CYS A N 1
ATOM 750 C CA . CYS A 1 89 ? 7.108 8.688 -5.954 1.00 89.75 89 CYS A CA 1
ATOM 751 C C . CYS A 1 89 ? 6.188 8.642 -7.180 1.00 89.75 89 CYS A C 1
ATOM 753 O O . CYS A 1 89 ? 5.487 9.615 -7.452 1.00 89.75 89 CYS A O 1
ATOM 755 N N . ALA A 1 90 ? 6.165 7.530 -7.915 1.00 89.38 90 ALA A N 1
ATOM 756 C CA . ALA A 1 90 ? 5.283 7.362 -9.063 1.00 89.38 90 ALA A CA 1
ATOM 757 C C . ALA A 1 90 ? 3.810 7.297 -8.646 1.00 89.38 90 ALA A C 1
ATOM 759 O O . ALA A 1 90 ? 2.984 7.975 -9.247 1.00 89.38 90 ALA A O 1
ATOM 760 N N . LEU A 1 91 ? 3.484 6.570 -7.576 1.00 89.19 91 LEU A N 1
ATOM 761 C CA . LEU A 1 91 ? 2.137 6.551 -7.003 1.00 89.19 91 LEU A CA 1
ATOM 762 C C . LEU A 1 91 ? 1.690 7.963 -6.605 1.00 89.19 91 LEU A C 1
ATOM 764 O O . LEU A 1 91 ? 0.603 8.396 -6.972 1.00 89.19 91 LEU A O 1
ATOM 768 N N . LYS A 1 92 ? 2.559 8.726 -5.930 1.00 89.81 92 LYS A N 1
ATOM 769 C CA . LYS A 1 92 ? 2.295 10.127 -5.565 1.00 89.81 92 LYS A CA 1
ATOM 770 C C . LYS A 1 92 ? 2.018 11.032 -6.771 1.00 89.81 92 LYS A C 1
ATOM 772 O O . LYS A 1 92 ? 1.233 11.960 -6.625 1.00 89.81 92 LYS A O 1
ATOM 777 N N . LYS A 1 93 ? 2.658 10.781 -7.919 1.00 88.62 93 LYS A N 1
ATOM 778 C CA . LYS A 1 93 ? 2.416 11.512 -9.177 1.00 88.62 93 LYS A CA 1
ATOM 779 C C . LYS A 1 93 ? 1.099 11.130 -9.855 1.00 88.62 93 LYS A C 1
ATOM 781 O O . LYS A 1 93 ? 0.577 11.937 -10.606 1.00 88.62 93 LYS A O 1
ATOM 786 N N . ASN A 1 94 ? 0.582 9.932 -9.592 1.00 86.69 94 ASN A N 1
ATOM 787 C CA . ASN A 1 94 ? -0.704 9.448 -10.103 1.00 86.69 94 ASN A CA 1
ATOM 788 C C . ASN A 1 94 ? -1.836 9.672 -9.081 1.00 86.69 94 ASN A C 1
ATOM 790 O O . ASN A 1 94 ? -2.699 8.817 -8.904 1.00 86.69 94 ASN A O 1
ATOM 794 N N . ASP A 1 95 ? -1.785 10.782 -8.343 1.00 88.12 95 ASP A N 1
ATOM 795 C CA . ASP A 1 95 ? -2.813 11.202 -7.381 1.00 88.12 95 ASP A CA 1
ATOM 796 C C . ASP A 1 95 ? -3.066 10.268 -6.184 1.00 88.12 95 ASP A C 1
ATOM 798 O O . ASP A 1 95 ? -4.049 10.434 -5.457 1.00 88.12 95 ASP A O 1
ATOM 802 N N . PHE A 1 96 ? -2.154 9.336 -5.876 1.00 89.62 96 PHE A 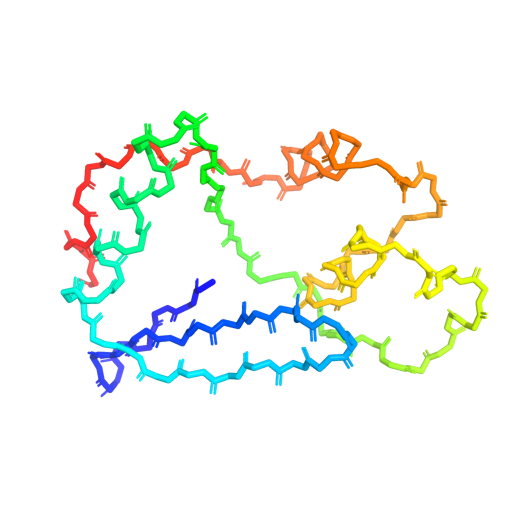N 1
ATOM 803 C CA . PHE A 1 96 ? -2.240 8.594 -4.616 1.00 89.62 96 PHE A CA 1
ATOM 804 C C . PHE A 1 96 ? -1.912 9.527 -3.446 1.00 89.62 96 PHE A C 1
ATOM 806 O O . PHE A 1 96 ? -0.889 10.228 -3.409 1.00 89.62 96 PHE A O 1
ATOM 813 N N . GLN A 1 97 ? -2.772 9.523 -2.437 1.00 90.06 97 GLN A N 1
ATOM 814 C CA . GLN A 1 97 ? -2.660 10.380 -1.263 1.00 90.06 97 GLN A CA 1
ATOM 815 C C . GLN A 1 97 ? -2.237 9.574 -0.040 1.00 90.06 97 GLN A C 1
ATOM 817 O O . GLN A 1 97 ? -2.530 8.387 0.079 1.00 90.06 97 GLN A O 1
ATOM 822 N N . LEU A 1 98 ? -1.513 10.222 0.877 1.00 88.00 98 LEU A N 1
ATOM 823 C CA . LEU A 1 98 ? -1.178 9.594 2.150 1.00 88.00 98 LEU A CA 1
ATOM 824 C C . LEU A 1 98 ? -2.466 9.402 2.942 1.00 88.00 98 LEU A C 1
ATOM 826 O O . LEU A 1 98 ? -3.200 10.357 3.184 1.00 88.00 98 LEU A O 1
ATOM 830 N N . PHE A 1 99 ? -2.724 8.170 3.358 1.00 83.88 99 PHE A N 1
ATOM 831 C CA . PHE A 1 99 ? -3.843 7.856 4.224 1.00 83.88 99 PHE A CA 1
ATOM 832 C C . PHE A 1 99 ? -3.484 8.238 5.664 1.00 83.88 99 PHE A C 1
ATOM 834 O O . PHE A 1 99 ? -2.967 7.439 6.449 1.00 83.88 99 PHE A O 1
ATOM 841 N N . VAL A 1 100 ? -3.739 9.499 6.008 1.00 67.38 100 VAL A N 1
ATOM 842 C CA . VAL A 1 100 ? -3.614 10.027 7.371 1.00 67.38 100 VAL A CA 1
ATOM 843 C C . VAL A 1 100 ? -4.906 9.672 8.098 1.00 67.38 100 VAL A C 1
ATOM 845 O O . VAL A 1 100 ? -5.841 10.458 8.144 1.00 67.38 100 VAL A O 1
ATOM 848 N N . GLY A 1 101 ? -5.016 8.410 8.519 1.00 58.50 101 GLY A N 1
ATOM 849 C CA . GLY A 1 101 ? -6.302 7.834 8.906 1.00 58.50 101 GLY A CA 1
ATOM 850 C C . GLY A 1 101 ? -7.078 8.663 9.930 1.00 58.50 101 GLY A C 1
ATOM 851 O O . GLY A 1 101 ? -6.689 8.731 11.093 1.00 58.50 101 GLY A O 1
ATOM 852 N N . GLN A 1 102 ? -8.214 9.186 9.486 1.00 46.06 102 GLN A N 1
ATOM 853 C CA . GLN A 1 102 ? -9.388 9.416 10.309 1.00 46.06 102 GLN A CA 1
ATOM 854 C C . GLN A 1 102 ? -10.486 8.511 9.748 1.00 46.06 102 GLN A C 1
ATOM 856 O O . GLN A 1 102 ? -10.914 8.724 8.623 1.00 46.06 102 GLN A O 1
ATOM 861 N N . GLY A 1 103 ? -10.845 7.466 10.504 1.00 47.50 103 GLY A N 1
ATOM 862 C CA . GLY A 1 103 ? -11.964 6.554 10.234 1.00 47.50 103 GLY A CA 1
ATOM 863 C C . GLY A 1 103 ? -11.871 5.709 8.954 1.00 47.50 103 GLY A C 1
ATOM 864 O O . GLY A 1 103 ? -11.919 6.223 7.846 1.00 47.50 103 GLY A O 1
ATOM 865 N N . LEU A 1 104 ? -11.846 4.378 9.092 1.00 52.34 104 LEU A N 1
ATOM 866 C CA . LEU A 1 104 ? -12.322 3.483 8.020 1.00 52.34 104 LEU A CA 1
ATOM 867 C C . LEU A 1 104 ? -13.856 3.504 7.887 1.00 52.34 104 LEU A C 1
ATOM 869 O O . LEU A 1 104 ? -14.398 2.895 6.975 1.00 52.34 104 LEU A O 1
ATOM 873 N N . ASN A 1 105 ? -14.540 4.235 8.768 1.00 40.34 105 ASN A N 1
ATOM 874 C CA . ASN A 1 105 ? -15.980 4.423 8.750 1.00 40.34 105 ASN A CA 1
ATOM 875 C C . ASN A 1 105 ? -16.291 5.691 7.966 1.00 40.34 105 ASN A C 1
ATOM 877 O O . ASN A 1 105 ? -16.208 6.779 8.524 1.00 40.34 105 ASN A O 1
ATOM 881 N N . ASN A 1 106 ? -16.533 5.527 6.673 1.00 39.09 106 ASN A N 1
ATOM 882 C CA . ASN A 1 106 ? -17.469 6.300 5.855 1.00 39.09 106 ASN A CA 1
ATOM 883 C C . ASN A 1 106 ? -17.507 5.576 4.504 1.00 39.09 106 ASN A C 1
ATOM 885 O O . ASN A 1 106 ? -16.879 6.006 3.530 1.00 39.09 106 ASN A O 1
ATOM 889 N N . GLY A 1 107 ? -18.127 4.391 4.536 1.00 38.97 107 GLY A N 1
ATOM 890 C CA . GLY A 1 107 ? -18.780 3.814 3.365 1.00 38.97 107 GLY A CA 1
ATOM 891 C C . GLY A 1 107 ? -20.056 4.583 3.057 1.00 38.97 107 GLY A C 1
ATOM 892 O O . GLY A 1 107 ? -20.599 5.205 4.000 1.00 38.97 107 GLY A O 1
#

Radius of gyration: 14.7 Å; chains: 1; bounding box: 36×28×38 Å

Secondary structure (DSSP, 8-state):
-EEEGGGTEEEEEEEETTEEEEEEE-HHHHHHHHHHHHHTTPPPEE----S----SS-TTS-TTSHHHHHHHHHT---TT--SHHHHHHHHHHTT-EE---S-S---

Sequence (107 aa):
MNFYPEFDCWMLLEGLYGRLHVELIDGSEAQKILSYVKRLNGKVLKGREMDTPNFRGEWWVKEHSCVSYIQRLIGLRSFWMFTPYQLFCALKKNDFQLFVGQGLNNG